Protein AF-X1DJY2-F1 (afdb_monomer_lite)

InterPro domains:
  IPR004843 Calcineurin-like, phosphoesterase domain [PF00149] (3-64)
  IPR029052 Metallo-dependent phosphatase-like [G3DSA:3.60.21.10] (2-73)
  IPR029052 Metallo-dependent phosphatase-like [SSF56300] (3-61)

Sequence (73 aa):
MTKFIFISDTHVGGAGHMAYTQQKSYVDKIETILLCLDEWIKEEGDIDFILHGGDMINDTATDINIAHDLFDL

Organism: NCBI:txid412755

Secondary structure (DSSP, 8-state):
---EEEE----BTGGGT-S--SS---GGGHHHHHHHHHHHHHHH----EEEE-S--BS-HHHHHHHHHHHHT-

pLDDT: mean 89.31, std 8.17, range [60.72, 96.94]

Foldseek 3Di:
DAAEAEAEQLAAPCPVPPPDDPDDDPNVCSLVVVVVVVVVCVVVPHHPYYHYDYNNHNDCVPGVVVSCVSVVD

Structure (mmCIF, N/CA/C/O backbone):
data_AF-X1DJY2-F1
#
_entry.id   AF-X1DJY2-F1
#
loop_
_atom_site.group_PDB
_atom_site.id
_atom_site.type_symbol
_atom_site.label_atom_id
_atom_site.label_alt_id
_atom_site.label_comp_id
_atom_site.label_asym_id
_atom_site.label_entity_id
_atom_site.label_seq_id
_atom_site.pdbx_PDB_ins_code
_atom_site.Cartn_x
_atom_site.Cartn_y
_atom_site.Cartn_z
_atom_site.occupancy
_atom_site.B_iso_or_equiv
_atom_site.auth_seq_id
_atom_site.auth_comp_id
_atom_site.auth_asym_id
_atom_site.auth_atom_id
_atom_site.pdbx_PDB_model_num
ATOM 1 N N . MET A 1 1 ? -21.447 2.738 13.593 1.00 87.38 1 MET A N 1
ATOM 2 C CA . MET A 1 1 ? -21.037 3.836 12.692 1.00 87.38 1 MET A CA 1
ATOM 3 C C . MET A 1 1 ? -19.793 3.340 11.997 1.00 87.38 1 MET A C 1
ATOM 5 O O . MET A 1 1 ? -18.962 2.801 12.705 1.00 87.38 1 MET A O 1
ATOM 9 N N . THR A 1 2 ? -19.696 3.453 10.676 1.00 95.31 2 THR A N 1
ATOM 10 C CA . THR A 1 2 ? -18.540 2.916 9.949 1.00 95.31 2 THR A CA 1
ATOM 11 C C . THR A 1 2 ? -17.310 3.796 10.159 1.00 95.31 2 THR A C 1
ATOM 13 O O . THR A 1 2 ? -17.403 5.015 9.995 1.00 95.31 2 THR A O 1
ATOM 16 N N . LYS A 1 3 ? -16.178 3.185 10.501 1.00 96.06 3 LYS A N 1
ATOM 17 C CA . LYS A 1 3 ? -14.857 3.805 10.592 1.00 96.06 3 LYS A CA 1
ATOM 18 C C . LYS A 1 3 ? -13.944 3.159 9.563 1.00 96.06 3 LYS A C 1
ATOM 20 O O . LYS A 1 3 ? -13.769 1.948 9.547 1.00 96.06 3 LYS A O 1
ATOM 25 N N . PHE A 1 4 ? -13.354 3.975 8.706 1.00 96.69 4 PHE A N 1
ATOM 26 C CA . PHE A 1 4 ? -12.448 3.497 7.674 1.00 96.69 4 PHE A CA 1
ATOM 27 C C . PHE A 1 4 ? -11.252 4.428 7.550 1.00 96.69 4 PHE A C 1
ATOM 29 O O . PHE A 1 4 ? -11.320 5.604 7.918 1.00 96.69 4 PHE A O 1
ATOM 36 N N . ILE A 1 5 ? -10.169 3.892 7.003 1.00 96.44 5 ILE A N 1
ATOM 37 C CA . ILE A 1 5 ? -8.970 4.657 6.668 1.00 96.44 5 ILE A CA 1
ATOM 38 C C . ILE A 1 5 ? -8.966 4.884 5.167 1.00 96.44 5 ILE A C 1
ATOM 40 O O . ILE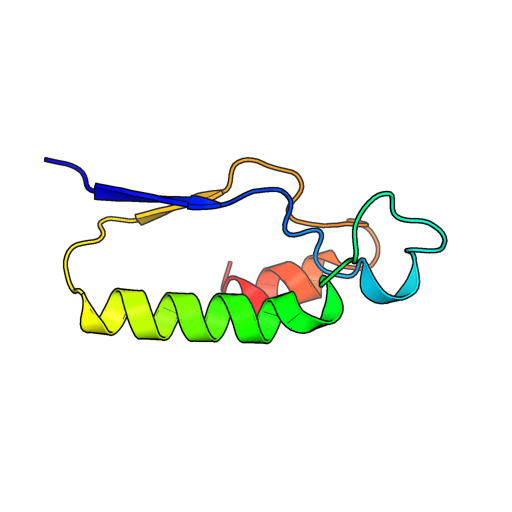 A 1 5 ? -9.203 3.958 4.396 1.00 96.44 5 ILE A O 1
ATOM 44 N N . PHE A 1 6 ? -8.698 6.117 4.754 1.00 96.94 6 PHE A N 1
ATOM 45 C CA . PHE A 1 6 ? -8.516 6.459 3.352 1.00 96.94 6 PHE A CA 1
ATOM 46 C C . PHE A 1 6 ? -7.029 6.636 3.054 1.00 96.94 6 PHE A C 1
ATOM 48 O O . PHE A 1 6 ? -6.364 7.443 3.704 1.00 96.94 6 PHE A O 1
ATOM 55 N N . ILE A 1 7 ? -6.530 5.905 2.062 1.00 95.50 7 ILE A N 1
ATOM 56 C CA . ILE A 1 7 ? -5.174 6.046 1.518 1.00 95.50 7 ILE A CA 1
ATOM 57 C C . ILE A 1 7 ? -5.259 6.241 0.006 1.00 95.50 7 ILE A C 1
ATOM 59 O O . ILE A 1 7 ? -6.249 5.859 -0.607 1.00 95.50 7 ILE A O 1
ATOM 63 N 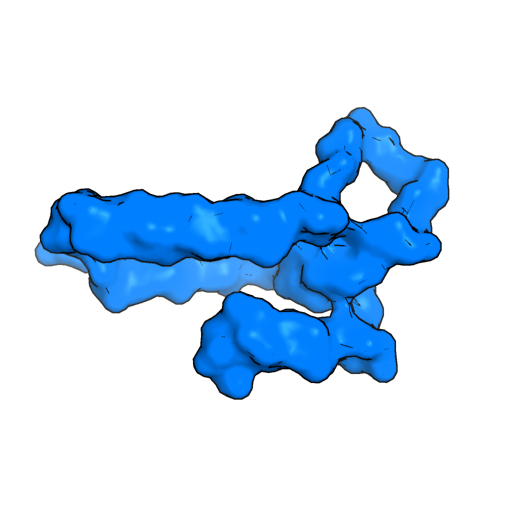N . SER A 1 8 ? -4.254 6.844 -0.615 1.00 94.56 8 SER A N 1
ATOM 64 C CA . SER A 1 8 ? -4.209 7.060 -2.066 1.00 94.56 8 SER A CA 1
ATOM 65 C C . SER A 1 8 ? -2.766 7.297 -2.507 1.00 94.56 8 SER A C 1
ATOM 67 O O . SER A 1 8 ? -1.912 7.542 -1.651 1.00 94.56 8 SER A O 1
ATOM 69 N N . ASP A 1 9 ? -2.509 7.229 -3.815 1.00 91.69 9 ASP A N 1
ATOM 70 C CA . ASP A 1 9 ? -1.250 7.668 -4.435 1.00 91.69 9 ASP A CA 1
ATOM 71 C C . ASP A 1 9 ? -0.025 6.938 -3.850 1.00 91.69 9 ASP A C 1
ATOM 73 O O . ASP A 1 9 ? 1.032 7.522 -3.598 1.00 91.69 9 ASP A O 1
ATOM 77 N N . THR A 1 10 ? -0.170 5.636 -3.581 1.00 92.00 10 THR A N 1
ATOM 78 C CA . THR A 1 10 ? 0.913 4.826 -3.007 1.00 92.00 10 THR A CA 1
ATOM 79 C C . THR A 1 10 ? 2.027 4.550 -4.015 1.00 92.00 10 THR A C 1
ATOM 81 O O . THR A 1 10 ? 3.163 4.324 -3.593 1.00 92.00 10 THR A O 1
ATOM 84 N N . HIS A 1 11 ? 1.737 4.633 -5.323 1.00 91.12 11 HIS A N 1
ATOM 85 C CA . HIS A 1 11 ? 2.703 4.535 -6.425 1.00 91.12 11 HIS A CA 1
ATOM 86 C C . HIS A 1 11 ? 3.760 3.428 -6.227 1.00 91.12 11 HIS A C 1
ATOM 88 O O . HIS A 1 11 ? 4.968 3.651 -6.386 1.00 91.12 11 HIS A O 1
ATOM 94 N N . VAL A 1 12 ? 3.308 2.220 -5.868 1.00 91.19 12 VAL A N 1
ATOM 95 C CA . VAL A 1 12 ? 4.163 1.040 -5.667 1.00 91.19 12 VAL A CA 1
ATOM 96 C C . VAL A 1 12 ? 5.043 0.821 -6.900 1.00 91.19 12 VAL A C 1
ATOM 98 O O . VAL A 1 12 ? 4.569 0.927 -8.030 1.00 91.19 12 VAL A O 1
ATOM 101 N N . GLY A 1 13 ? 6.336 0.555 -6.672 1.00 87.19 13 GLY A N 1
ATOM 102 C CA . GLY A 1 13 ? 7.344 0.361 -7.726 1.00 87.19 13 GLY A CA 1
ATOM 103 C C . GLY A 1 13 ? 7.988 1.646 -8.275 1.00 87.19 13 GLY A C 1
ATOM 104 O O . GLY A 1 13 ? 8.985 1.592 -8.999 1.00 87.19 13 GLY A O 1
ATOM 105 N N . GLY A 1 14 ? 7.526 2.831 -7.857 1.00 80.88 14 GLY A N 1
ATOM 106 C CA . GLY A 1 14 ? 8.031 4.121 -8.350 1.00 80.88 14 GLY A CA 1
ATOM 107 C C . GLY A 1 14 ? 9.488 4.466 -7.990 1.00 80.88 14 GLY A C 1
ATOM 108 O O . GLY A 1 14 ? 10.057 5.398 -8.559 1.00 80.88 14 GLY A O 1
ATOM 109 N N . ALA A 1 15 ? 10.133 3.727 -7.078 1.00 72.94 15 ALA A N 1
ATOM 110 C CA . ALA A 1 15 ? 11.467 4.052 -6.553 1.00 72.94 15 ALA A CA 1
ATOM 111 C C . ALA A 1 15 ? 12.574 4.121 -7.625 1.00 72.94 15 ALA A C 1
ATOM 113 O O . ALA A 1 15 ? 13.521 4.891 -7.471 1.00 72.94 15 ALA A O 1
ATOM 114 N N . GLY A 1 16 ? 12.450 3.360 -8.718 1.00 64.44 16 GLY A N 1
ATOM 115 C CA . GLY A 1 16 ? 13.422 3.345 -9.821 1.00 64.44 16 GLY A CA 1
ATOM 116 C C . GLY A 1 16 ? 13.165 4.362 -10.940 1.00 64.44 16 GLY A C 1
ATOM 117 O O . GLY A 1 16 ? 14.035 4.566 -11.783 1.00 64.44 16 GLY A O 1
ATOM 118 N N . HIS A 1 17 ? 11.994 5.005 -10.956 1.00 60.72 17 HIS A N 1
ATOM 119 C CA . HIS A 1 17 ? 11.500 5.789 -12.099 1.00 60.72 17 HIS A CA 1
ATOM 120 C C . HIS A 1 17 ? 11.377 7.295 -11.806 1.00 60.72 17 HIS A C 1
ATOM 122 O O . HIS A 1 17 ? 11.153 8.103 -12.708 1.00 60.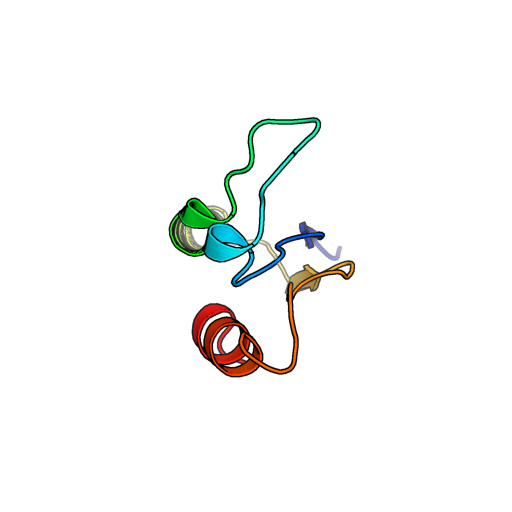72 17 HIS A O 1
ATOM 128 N N . MET A 1 18 ? 11.550 7.695 -10.546 1.00 63.81 18 MET A N 1
ATOM 129 C CA . MET A 1 18 ? 11.314 9.062 -10.085 1.00 63.81 18 MET A CA 1
ATOM 130 C C . MET A 1 18 ? 12.559 9.939 -10.271 1.00 63.81 18 MET A C 1
ATOM 132 O O . MET A 1 18 ? 13.379 10.087 -9.369 1.00 63.81 18 MET A O 1
ATOM 136 N N . ALA A 1 19 ? 12.704 10.534 -11.458 1.00 65.69 19 ALA A N 1
ATOM 137 C CA . ALA A 1 19 ? 13.816 11.440 -11.763 1.00 65.69 19 ALA A CA 1
ATOM 138 C C . ALA A 1 19 ? 13.640 12.848 -11.156 1.00 65.69 19 ALA A C 1
ATOM 140 O O . ALA A 1 19 ? 14.619 13.476 -10.754 1.00 65.69 19 ALA A O 1
ATOM 141 N N . TYR A 1 20 ? 12.403 13.351 -11.080 1.00 75.56 20 TYR A N 1
ATOM 142 C CA . TYR A 1 20 ? 12.083 14.659 -10.504 1.00 75.56 20 TYR A CA 1
ATOM 143 C C . TYR A 1 20 ? 10.769 14.599 -9.738 1.00 75.56 20 TYR A C 1
ATOM 145 O O . TYR A 1 20 ? 9.759 14.127 -10.254 1.00 75.56 20 TYR A O 1
ATOM 153 N N . THR A 1 21 ? 10.775 15.126 -8.519 1.00 76.56 21 THR A N 1
ATOM 154 C CA . THR A 1 21 ? 9.596 15.180 -7.663 1.00 76.56 21 THR A CA 1
ATOM 155 C C . THR A 1 21 ? 9.488 16.573 -7.057 1.00 76.56 21 THR A C 1
ATOM 157 O O . THR A 1 21 ? 10.483 17.162 -6.634 1.00 76.56 21 THR A O 1
ATOM 160 N N . GLN A 1 22 ? 8.275 17.130 -7.020 1.00 83.56 22 GLN A N 1
ATOM 161 C CA . GLN A 1 22 ? 8.037 18.439 -6.392 1.00 83.56 22 GLN A CA 1
ATOM 162 C C . GLN A 1 22 ? 8.170 18.375 -4.863 1.00 83.56 22 GLN A C 1
ATOM 164 O O . GLN A 1 22 ? 8.446 19.380 -4.212 1.00 83.56 22 GLN A O 1
ATOM 169 N N . GLN A 1 23 ? 7.994 17.182 -4.296 1.00 83.56 23 GLN A N 1
ATOM 170 C CA . GLN A 1 23 ? 8.163 16.880 -2.881 1.00 83.56 23 GLN A CA 1
ATOM 171 C C . GLN A 1 23 ? 9.078 15.673 -2.728 1.00 83.56 23 GLN A C 1
ATOM 173 O O . GLN A 1 23 ? 9.208 14.865 -3.647 1.00 83.56 23 GLN A O 1
ATOM 178 N N . LYS A 1 24 ? 9.724 15.537 -1.568 1.00 84.38 24 LYS A N 1
ATOM 179 C CA . LYS A 1 24 ? 10.535 14.353 -1.289 1.00 84.38 24 LYS A CA 1
ATOM 180 C C . LYS A 1 24 ? 9.653 13.109 -1.389 1.00 84.38 24 LYS A C 1
ATOM 182 O O . LYS A 1 24 ? 8.664 13.000 -0.672 1.00 84.38 24 LYS A O 1
ATOM 187 N N . SER A 1 25 ? 10.028 12.205 -2.284 1.00 83.00 25 SER A N 1
ATOM 188 C CA . SER A 1 25 ? 9.350 10.926 -2.430 1.00 83.00 25 SER A CA 1
ATOM 189 C C . SER A 1 25 ? 9.777 9.961 -1.326 1.00 83.00 25 SER A C 1
ATOM 191 O O . SER A 1 25 ? 10.934 9.973 -0.897 1.00 83.00 25 SER A O 1
ATOM 193 N N . TYR A 1 26 ? 8.828 9.139 -0.888 1.00 86.25 26 TYR A N 1
ATOM 194 C CA . TYR A 1 26 ? 9.014 8.055 0.079 1.00 86.25 26 TYR A CA 1
ATOM 195 C C . TYR A 1 26 ? 8.481 6.727 -0.471 1.00 86.25 26 TYR A C 1
ATOM 197 O O . TYR A 1 26 ? 8.118 5.835 0.289 1.00 86.25 26 TYR A O 1
ATOM 205 N N . VAL A 1 27 ? 8.419 6.589 -1.798 1.00 86.50 27 VAL A N 1
ATOM 206 C CA . VAL A 1 27 ? 7.964 5.361 -2.475 1.00 86.50 27 VAL A CA 1
ATOM 207 C C . VAL A 1 27 ? 8.786 4.129 -2.078 1.00 86.50 27 VAL A C 1
ATOM 209 O O . VAL A 1 27 ? 8.262 3.026 -2.049 1.00 86.50 27 VAL A O 1
ATOM 212 N N . ASP A 1 28 ? 10.054 4.305 -1.697 1.00 87.88 28 ASP A N 1
ATOM 213 C CA . ASP A 1 28 ? 10.925 3.243 -1.175 1.00 87.88 28 ASP A CA 1
ATOM 214 C C . ASP A 1 28 ? 10.587 2.826 0.267 1.00 87.88 28 ASP A C 1
ATOM 216 O O . ASP A 1 28 ? 11.137 1.854 0.780 1.00 87.88 28 ASP A O 1
ATOM 220 N N . LYS A 1 29 ? 9.717 3.579 0.946 1.00 90.81 29 LYS A N 1
ATOM 221 C CA . LYS A 1 29 ? 9.245 3.312 2.309 1.00 90.81 29 LYS A CA 1
ATOM 222 C C . LYS A 1 29 ? 7.833 2.756 2.344 1.00 90.81 29 LYS A C 1
ATOM 224 O O . LYS A 1 29 ? 7.334 2.538 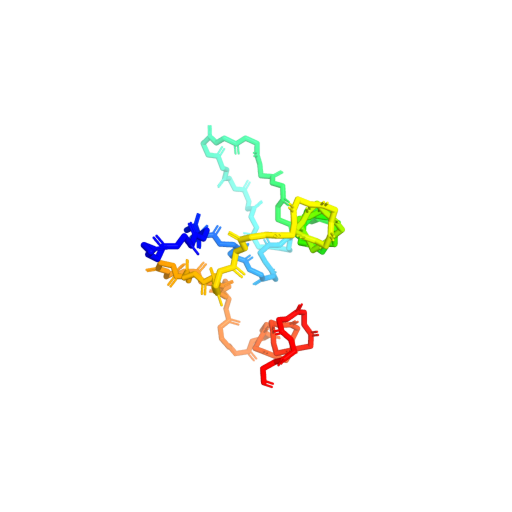3.443 1.00 90.81 29 LYS A O 1
ATOM 229 N N . ILE A 1 30 ? 7.193 2.529 1.194 1.00 91.12 30 ILE A N 1
ATOM 230 C CA . ILE A 1 30 ? 5.781 2.138 1.151 1.00 91.12 30 ILE A CA 1
ATOM 231 C C . ILE A 1 30 ? 5.511 0.869 1.965 1.00 91.12 30 ILE A C 1
ATOM 233 O O . ILE A 1 30 ? 4.581 0.851 2.761 1.00 91.12 30 ILE A O 1
ATOM 237 N N . GLU A 1 31 ? 6.387 -0.131 1.871 1.00 91.31 31 GLU A N 1
ATOM 238 C CA . GLU A 1 31 ? 6.284 -1.360 2.660 1.00 91.31 31 GLU A CA 1
ATOM 239 C C . GLU A 1 31 ? 6.335 -1.083 4.163 1.00 91.31 31 GLU A C 1
ATOM 241 O O . 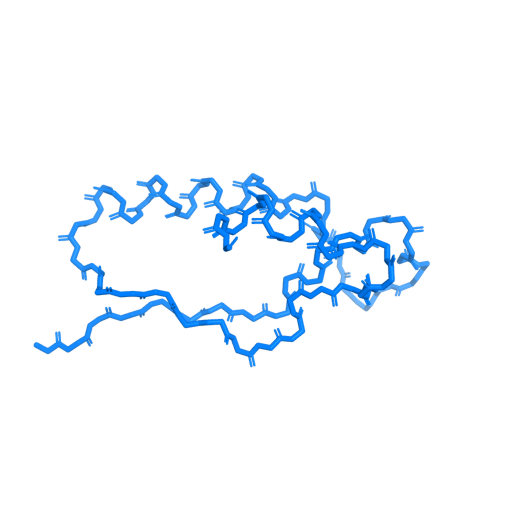GLU A 1 31 ? 5.451 -1.494 4.908 1.00 91.31 31 GLU A O 1
ATOM 246 N N . THR A 1 32 ? 7.321 -0.305 4.613 1.00 94.50 32 THR A N 1
ATOM 247 C CA . THR A 1 32 ? 7.437 0.077 6.026 1.00 94.50 32 THR A CA 1
ATOM 248 C C . THR A 1 32 ? 6.227 0.883 6.502 1.00 94.50 32 THR A C 1
ATOM 250 O O . THR A 1 32 ? 5.752 0.670 7.610 1.00 94.50 32 THR A O 1
ATOM 253 N N . ILE A 1 33 ? 5.716 1.799 5.676 1.00 93.31 33 ILE A N 1
ATOM 254 C CA . ILE A 1 33 ? 4.548 2.623 6.010 1.00 93.31 33 ILE A CA 1
ATOM 255 C C . ILE A 1 33 ? 3.305 1.747 6.180 1.00 93.31 33 ILE A C 1
ATOM 257 O O . ILE A 1 33 ? 2.577 1.922 7.156 1.00 93.31 33 ILE A O 1
ATOM 261 N N . LEU A 1 34 ? 3.070 0.807 5.261 1.00 93.44 34 LEU A N 1
ATOM 262 C CA . LEU A 1 34 ? 1.923 -0.097 5.327 1.00 93.44 34 LEU A CA 1
ATOM 263 C C . LEU A 1 34 ? 2.026 -1.061 6.514 1.00 93.44 34 LEU A C 1
ATOM 265 O O . LEU A 1 34 ? 1.026 -1.264 7.194 1.00 93.44 34 LEU A O 1
ATOM 269 N N . LEU A 1 35 ? 3.223 -1.571 6.827 1.00 94.69 35 LEU A N 1
ATOM 270 C CA . LEU A 1 35 ? 3.453 -2.385 8.027 1.00 94.69 35 LEU A CA 1
ATOM 271 C C . LEU A 1 35 ? 3.137 -1.611 9.313 1.00 94.69 35 LEU A C 1
ATOM 273 O O . LEU A 1 35 ? 2.402 -2.107 10.161 1.00 94.69 35 LEU A O 1
ATOM 277 N N . CYS A 1 36 ? 3.629 -0.376 9.448 1.00 96.00 36 CYS A N 1
ATOM 278 C CA . CYS A 1 36 ? 3.315 0.454 10.613 1.00 96.00 36 CYS A CA 1
ATOM 279 C C . CYS A 1 36 ? 1.820 0.794 10.703 1.00 96.00 36 CYS A C 1
ATOM 281 O O . CYS A 1 36 ? 1.275 0.888 11.802 1.00 96.00 36 CYS A O 1
ATOM 283 N N . LEU A 1 37 ? 1.153 0.999 9.563 1.00 94.62 37 LEU A N 1
ATOM 284 C CA . LEU A 1 37 ? -0.288 1.231 9.527 1.00 94.62 37 LEU A CA 1
ATOM 285 C C . LEU A 1 37 ? -1.060 -0.010 9.993 1.00 94.62 37 LEU A C 1
ATOM 287 O O . LEU A 1 37 ? -1.976 0.120 10.796 1.00 94.62 37 LEU A O 1
ATOM 291 N N . ASP A 1 38 ? -0.678 -1.195 9.523 1.00 93.88 38 ASP A N 1
ATOM 292 C CA . ASP A 1 38 ? -1.275 -2.469 9.930 1.00 93.88 38 ASP A CA 1
ATOM 293 C C . ASP A 1 38 ? -1.096 -2.731 11.437 1.00 93.88 38 ASP A C 1
ATOM 295 O O . ASP A 1 38 ? -2.061 -3.055 12.132 1.00 93.88 38 ASP A O 1
ATOM 299 N N . GLU A 1 39 ? 0.106 -2.506 11.978 1.00 95.94 39 GLU A N 1
ATOM 300 C CA . GLU A 1 39 ? 0.367 -2.579 13.424 1.00 95.94 39 GLU A CA 1
ATOM 301 C C . GLU A 1 39 ? -0.523 -1.609 14.212 1.00 95.94 39 GLU A C 1
ATOM 303 O O . GLU A 1 39 ? -1.181 -2.010 15.173 1.00 95.94 39 GLU A O 1
ATOM 308 N N . TRP A 1 40 ? -0.620 -0.354 13.766 1.00 96.25 40 TRP A N 1
ATOM 309 C CA . TRP A 1 40 ? -1.462 0.649 14.415 1.00 96.25 40 TRP A CA 1
ATOM 310 C C . TRP A 1 40 ? -2.955 0.286 14.379 1.00 96.25 40 TRP A C 1
ATOM 312 O O . TRP A 1 40 ? -3.652 0.434 15.383 1.00 96.25 40 TRP A O 1
ATOM 322 N N . ILE A 1 41 ? -3.458 -0.239 13.253 1.00 94.88 41 ILE A N 1
ATOM 323 C CA . ILE A 1 41 ? -4.854 -0.697 13.130 1.00 94.88 41 ILE A CA 1
ATOM 324 C C . ILE A 1 41 ? -5.144 -1.822 14.129 1.00 94.88 41 ILE A C 1
ATOM 326 O O . ILE A 1 41 ? -6.201 -1.822 14.768 1.00 94.88 41 ILE A O 1
ATOM 330 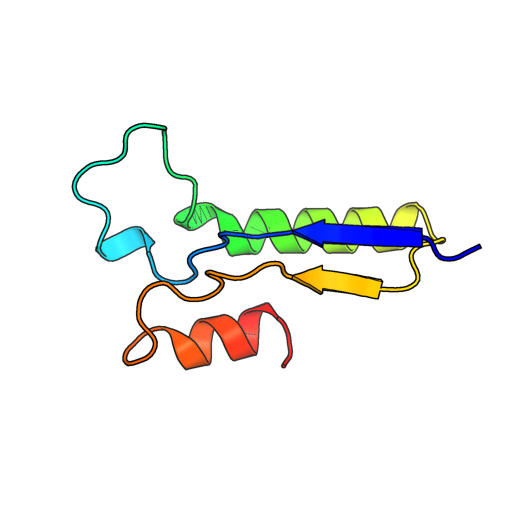N N . LYS A 1 42 ? -4.209 -2.770 14.278 1.00 93.56 42 LYS A N 1
ATOM 331 C CA . LYS A 1 42 ? -4.320 -3.881 15.235 1.00 93.56 42 LYS A CA 1
ATOM 332 C C . LYS A 1 42 ? -4.357 -3.398 16.686 1.00 93.56 42 LYS A C 1
ATOM 334 O O . LYS A 1 42 ? -5.033 -4.024 17.499 1.00 93.56 42 LYS A O 1
ATOM 339 N N . GLU A 1 43 ? -3.653 -2.313 17.007 1.00 95.44 43 GLU A N 1
ATOM 340 C CA . GLU A 1 43 ? -3.641 -1.713 18.346 1.00 95.44 43 GLU A CA 1
ATOM 341 C C . GLU A 1 43 ? -4.909 -0.903 18.658 1.00 95.44 43 GLU A C 1
ATOM 343 O O . GLU A 1 43 ? -5.460 -1.045 19.749 1.00 95.44 43 GLU A O 1
ATOM 348 N N . GLU A 1 44 ? -5.385 -0.073 17.722 1.00 91.38 44 GLU A N 1
ATOM 349 C CA . GLU A 1 44 ? -6.565 0.785 17.924 1.00 91.38 44 GLU A CA 1
ATOM 350 C C . GLU A 1 44 ? -7.861 -0.038 18.012 1.00 91.38 44 GLU A C 1
ATOM 352 O O . GLU A 1 44 ? -8.732 0.252 18.833 1.00 91.38 44 GLU A O 1
ATOM 357 N N . GLY A 1 45 ? -7.986 -1.083 17.184 1.00 81.12 45 GLY A N 1
ATOM 358 C CA . GLY A 1 45 ? -9.071 -2.059 17.277 1.00 81.12 45 GLY A CA 1
ATOM 359 C C . GLY A 1 45 ? -10.479 -1.478 17.099 1.00 81.12 45 GLY A C 1
ATOM 360 O O . GLY A 1 45 ? -11.338 -1.731 17.932 1.00 81.12 45 GLY A O 1
ATOM 361 N N . ASP A 1 46 ? -10.739 -0.706 16.036 1.00 92.38 46 ASP A N 1
ATOM 362 C CA . ASP A 1 46 ? -12.097 -0.245 15.660 1.00 92.38 46 ASP A CA 1
ATOM 363 C C . ASP A 1 46 ? -12.142 0.325 14.224 1.00 92.38 46 ASP A C 1
ATOM 365 O O . ASP A 1 46 ? -12.690 1.402 13.975 1.00 92.38 46 ASP A O 1
ATOM 369 N N . ILE A 1 47 ? -11.483 -0.343 13.272 1.00 95.81 47 ILE A N 1
ATOM 370 C CA . ILE A 1 47 ? -11.470 0.046 11.853 1.00 95.81 47 ILE A CA 1
ATOM 371 C C . ILE A 1 47 ? -12.143 -1.060 11.041 1.00 95.81 47 ILE A C 1
ATOM 373 O O . ILE A 1 47 ? -11.716 -2.210 11.091 1.00 95.81 47 ILE A O 1
ATOM 377 N N . ASP A 1 48 ? -13.187 -0.714 10.288 1.00 95.50 48 ASP A N 1
ATOM 378 C CA . ASP A 1 48 ? -13.966 -1.677 9.505 1.00 95.50 48 ASP A CA 1
ATOM 379 C C . ASP A 1 48 ? -13.239 -2.101 8.221 1.00 95.50 48 ASP A C 1
ATOM 381 O O . ASP A 1 48 ? -13.307 -3.261 7.822 1.00 95.50 48 ASP A O 1
ATOM 385 N N . PHE A 1 49 ? -12.585 -1.153 7.538 1.00 94.44 49 PHE A N 1
ATOM 386 C CA . PHE A 1 49 ? -11.836 -1.398 6.302 1.00 94.44 49 PHE A CA 1
ATOM 387 C C . PHE A 1 49 ? -10.909 -0.230 5.936 1.00 94.44 49 PHE A C 1
ATOM 389 O O . PHE A 1 49 ? -10.992 0.873 6.484 1.00 94.44 49 PHE A O 1
ATOM 396 N N . ILE A 1 50 ? -10.051 -0.473 4.944 1.00 94.81 50 ILE A N 1
ATOM 397 C CA . ILE A 1 50 ? -9.238 0.539 4.268 1.00 94.81 50 ILE A CA 1
ATOM 398 C C . ILE A 1 50 ? -9.832 0.783 2.878 1.00 94.81 50 ILE A C 1
ATOM 400 O O . ILE A 1 50 ? -10.149 -0.157 2.152 1.00 94.81 50 ILE A O 1
ATOM 404 N N . LEU A 1 51 ? -9.986 2.051 2.504 1.00 96.31 51 LEU A N 1
ATOM 405 C CA . LEU A 1 51 ? -10.377 2.481 1.167 1.00 96.31 51 LEU A CA 1
ATOM 406 C C . LEU A 1 51 ? -9.167 3.099 0.466 1.00 96.31 51 LEU A C 1
ATOM 408 O O . LEU A 1 51 ? -8.655 4.128 0.905 1.00 96.31 51 LEU A O 1
ATOM 412 N N . HIS A 1 52 ? -8.741 2.491 -0.640 1.00 95.88 52 HIS A N 1
ATOM 413 C CA . HIS A 1 52 ? -7.699 3.052 -1.494 1.00 95.88 52 HIS A CA 1
ATOM 414 C C . HIS A 1 52 ? -8.319 3.936 -2.591 1.00 95.88 52 HIS A C 1
ATOM 416 O O . HIS A 1 52 ? -9.214 3.498 -3.311 1.00 95.88 52 HIS A O 1
ATOM 422 N N . GLY A 1 53 ? -7.855 5.179 -2.718 1.00 96.19 53 GLY A N 1
ATOM 423 C CA . GLY A 1 53 ? -8.432 6.225 -3.569 1.00 96.19 53 GLY A CA 1
ATOM 424 C C . GLY A 1 53 ? -8.040 6.179 -5.045 1.00 96.19 53 GLY A C 1
ATOM 425 O O . GLY A 1 53 ? -8.779 6.692 -5.880 1.00 96.19 53 GLY A O 1
ATOM 426 N N . GLY A 1 54 ? -6.913 5.554 -5.377 1.00 93.56 54 GLY A N 1
ATOM 427 C CA . GLY A 1 54 ? -6.410 5.464 -6.749 1.00 93.56 54 GLY A CA 1
ATOM 428 C C . GLY A 1 54 ? -4.892 5.567 -6.783 1.00 93.56 54 GLY A C 1
ATOM 429 O O . GLY A 1 54 ? -4.271 5.680 -5.729 1.00 93.56 54 GLY A O 1
ATOM 430 N N . ASP A 1 55 ? -4.305 5.469 -7.975 1.00 92.25 55 ASP A N 1
ATOM 431 C CA . ASP A 1 55 ? -2.857 5.601 -8.205 1.00 92.25 55 ASP A CA 1
ATOM 432 C C . ASP A 1 55 ? -2.000 4.718 -7.279 1.00 92.25 55 ASP A C 1
ATOM 434 O O . ASP A 1 55 ? -0.982 5.112 -6.709 1.00 92.25 55 ASP A O 1
ATOM 438 N N . MET A 1 56 ? -2.451 3.469 -7.120 1.00 92.62 56 MET A N 1
ATOM 439 C CA . MET A 1 56 ? -1.792 2.467 -6.280 1.00 92.62 56 MET A CA 1
ATOM 440 C C . MET A 1 56 ? -0.457 1.997 -6.865 1.00 92.62 56 MET A C 1
ATOM 442 O O . MET A 1 56 ? 0.513 1.792 -6.144 1.00 92.62 56 MET A O 1
ATOM 446 N N . ILE A 1 57 ? -0.408 1.800 -8.180 1.00 92.50 57 ILE A N 1
ATOM 447 C CA . ILE A 1 57 ? 0.708 1.168 -8.886 1.00 92.50 57 ILE A CA 1
ATOM 448 C C . ILE A 1 57 ? 1.315 2.207 -9.820 1.00 92.50 57 ILE A C 1
ATOM 450 O O . ILE A 1 57 ? 0.575 2.905 -10.512 1.00 92.50 57 ILE A O 1
ATOM 454 N N . ASN A 1 58 ? 2.644 2.317 -9.847 1.00 90.94 58 ASN A N 1
ATOM 455 C CA . ASN A 1 58 ? 3.322 3.274 -10.715 1.00 90.94 58 ASN A CA 1
ATOM 456 C C . ASN A 1 58 ? 3.331 2.820 -12.186 1.00 90.94 58 ASN A C 1
ATOM 458 O O . ASN A 1 58 ? 2.919 3.583 -13.057 1.00 90.94 58 ASN A O 1
ATOM 462 N N . ASP A 1 59 ? 3.760 1.586 -12.465 1.00 91.12 59 ASP A N 1
ATOM 463 C CA . ASP A 1 59 ? 3.665 0.976 -13.795 1.00 91.12 59 ASP A CA 1
ATOM 464 C C . ASP A 1 59 ? 3.066 -0.436 -13.705 1.00 91.12 59 ASP A C 1
ATOM 466 O O . ASP A 1 59 ? 3.644 -1.363 -13.140 1.00 91.12 59 ASP A O 1
ATOM 470 N N . THR A 1 60 ? 1.882 -0.628 -14.289 1.00 89.06 60 THR A N 1
ATOM 471 C CA . THR A 1 60 ? 1.178 -1.918 -14.266 1.00 89.06 60 THR A CA 1
ATOM 472 C C . THR A 1 60 ? 1.956 -3.042 -14.956 1.00 89.06 60 THR A C 1
ATOM 474 O O . THR A 1 60 ? 1.785 -4.203 -14.593 1.00 89.06 60 THR A O 1
ATOM 477 N N . ALA A 1 61 ? 2.808 -2.736 -15.939 1.00 89.06 61 ALA A N 1
ATOM 478 C CA . ALA A 1 61 ? 3.565 -3.757 -16.659 1.00 89.06 61 ALA A CA 1
ATOM 479 C C . ALA A 1 61 ? 4.686 -4.373 -15.810 1.00 89.06 61 ALA A C 1
ATOM 481 O O . ALA A 1 61 ? 5.074 -5.517 -16.056 1.00 89.06 61 ALA A O 1
ATOM 482 N N . THR A 1 62 ? 5.205 -3.634 -14.828 1.00 89.31 62 THR A N 1
ATOM 483 C CA . THR A 1 62 ? 6.361 -4.055 -14.024 1.00 89.31 62 THR A CA 1
ATOM 484 C C . THR A 1 62 ? 6.022 -4.291 -12.560 1.00 89.31 62 THR A C 1
ATOM 486 O O . THR A 1 62 ? 6.608 -5.177 -11.940 1.00 89.31 62 THR A O 1
ATOM 489 N N . ASP A 1 63 ? 5.057 -3.552 -12.013 1.00 91.12 63 ASP A N 1
ATOM 490 C CA . ASP A 1 63 ? 4.915 -3.398 -10.563 1.00 91.12 63 ASP A CA 1
ATOM 491 C C . ASP A 1 63 ? 3.676 -4.113 -9.995 1.00 91.12 63 ASP A C 1
ATOM 493 O O . ASP A 1 63 ? 3.485 -4.150 -8.780 1.00 91.12 63 ASP A O 1
ATOM 497 N N . ILE A 1 64 ? 2.839 -4.723 -10.847 1.00 92.19 64 ILE A N 1
ATOM 498 C CA . ILE A 1 64 ? 1.564 -5.329 -10.426 1.00 92.19 64 ILE A CA 1
ATOM 499 C C . ILE A 1 64 ? 1.730 -6.452 -9.398 1.00 92.19 64 ILE A C 1
ATOM 501 O O . ILE A 1 64 ? 0.980 -6.501 -8.428 1.00 92.19 64 ILE A O 1
ATOM 505 N N . ASN A 1 65 ? 2.736 -7.313 -9.565 1.00 92.50 65 ASN A N 1
ATOM 506 C CA . ASN A 1 65 ? 2.986 -8.411 -8.628 1.00 92.50 65 ASN A CA 1
ATOM 507 C C . ASN A 1 65 ? 3.497 -7.890 -7.280 1.00 92.50 65 ASN A C 1
ATOM 509 O O . ASN A 1 65 ? 3.127 -8.417 -6.241 1.00 92.50 65 ASN A O 1
ATOM 513 N N . ILE A 1 66 ? 4.289 -6.811 -7.288 1.00 91.44 66 ILE A N 1
ATOM 514 C CA . ILE A 1 66 ? 4.767 -6.180 -6.051 1.00 91.44 66 ILE A CA 1
ATOM 515 C C . ILE A 1 66 ? 3.576 -5.611 -5.276 1.00 91.44 66 ILE A C 1
ATOM 517 O O . ILE A 1 66 ? 3.491 -5.788 -4.067 1.00 91.44 66 ILE A O 1
ATOM 521 N N . ALA A 1 67 ? 2.646 -4.945 -5.964 1.00 91.62 67 ALA A N 1
ATOM 522 C CA . ALA A 1 67 ? 1.443 -4.415 -5.333 1.00 91.62 67 ALA A CA 1
ATOM 523 C C . ALA A 1 67 ? 0.515 -5.524 -4.809 1.00 91.62 67 ALA A C 1
ATOM 525 O O . ALA A 1 67 ? 0.006 -5.397 -3.701 1.00 91.62 67 ALA A O 1
ATOM 526 N N . HIS A 1 68 ? 0.333 -6.607 -5.571 1.00 92.50 68 HIS A N 1
ATOM 527 C CA . HIS A 1 68 ? -0.419 -7.792 -5.143 1.00 92.50 68 HIS A CA 1
ATOM 528 C C . HIS A 1 68 ? 0.140 -8.361 -3.834 1.00 92.50 68 HIS A C 1
ATOM 530 O O . HIS A 1 68 ? -0.596 -8.500 -2.863 1.00 92.50 68 HIS A O 1
ATOM 536 N N . ASP A 1 69 ? 1.451 -8.606 -3.781 1.00 92.88 69 ASP A N 1
ATOM 537 C CA . ASP A 1 69 ? 2.104 -9.174 -2.599 1.00 92.88 69 ASP A CA 1
ATOM 538 C C . ASP A 1 69 ? 2.061 -8.216 -1.400 1.00 92.88 69 ASP A C 1
ATOM 540 O O . ASP A 1 69 ? 1.917 -8.646 -0.259 1.00 92.88 69 ASP A O 1
ATOM 544 N N . LEU A 1 70 ? 2.173 -6.908 -1.651 1.00 91.44 70 LEU A N 1
ATOM 545 C CA . LEU A 1 70 ? 2.214 -5.893 -0.603 1.00 91.44 70 LEU A CA 1
ATOM 546 C C . LEU A 1 70 ? 0.847 -5.634 0.048 1.00 91.44 70 LEU A C 1
ATOM 548 O O . LEU A 1 70 ? 0.787 -5.336 1.240 1.00 91.44 70 LEU A O 1
ATOM 552 N N . PHE A 1 71 ? -0.233 -5.711 -0.730 1.00 90.06 71 PHE A N 1
ATOM 553 C CA . PHE A 1 71 ? -1.599 -5.497 -0.247 1.00 90.06 71 PHE A CA 1
ATOM 554 C C . PHE A 1 71 ? -2.364 -6.801 0.036 1.00 90.06 71 PHE A C 1
ATOM 556 O O . PHE A 1 71 ? -3.517 -6.714 0.455 1.00 90.06 71 PHE A O 1
ATOM 563 N N . ASP A 1 72 ? -1.737 -7.968 -0.160 1.00 87.00 72 ASP A N 1
ATOM 564 C CA . ASP A 1 72 ? -2.346 -9.302 0.002 1.00 87.00 72 ASP A CA 1
ATOM 565 C C . ASP A 1 72 ? -3.669 -9.438 -0.789 1.00 87.00 72 ASP A C 1
ATOM 567 O O . ASP A 1 72 ? -4.716 -9.794 -0.242 1.00 87.00 72 ASP A O 1
ATOM 571 N N . LEU A 1 73 ? -3.631 -9.048 -2.076 1.00 74.94 73 LEU A N 1
ATOM 572 C CA . LEU A 1 73 ? -4.793 -8.966 -2.986 1.00 74.94 73 LEU A CA 1
ATOM 573 C C . LEU A 1 73 ? -4.970 -10.184 -3.890 1.00 74.94 73 LEU A C 1
ATOM 575 O O . LEU A 1 73 ? -3.961 -10.836 -4.200 1.00 74.94 73 LEU A O 1
#

Radius of gyration: 13.45 Å; chains: 1; bounding box: 35×28×35 Å